Protein AF-A0A2E2DDC4-F1 (afdb_monomer)

Mean predicted aligned error: 11.63 Å

Structure (mmCIF, N/CA/C/O backbone):
data_AF-A0A2E2DDC4-F1
#
_entry.id   AF-A0A2E2DDC4-F1
#
loop_
_atom_site.group_PDB
_atom_site.id
_atom_site.type_symbol
_atom_site.label_atom_id
_atom_site.label_alt_id
_atom_site.label_comp_id
_atom_site.label_asym_id
_atom_site.label_entity_id
_atom_site.label_seq_id
_atom_site.pdbx_PDB_ins_code
_atom_site.Cartn_x
_atom_site.Cartn_y
_atom_site.Cartn_z
_atom_site.occupancy
_atom_site.B_iso_or_equiv
_atom_site.auth_seq_id
_atom_site.auth_comp_id
_atom_site.auth_asym_id
_atom_site.auth_atom_id
_atom_site.pdbx_PDB_model_num
ATOM 1 N N . MET A 1 1 ? -70.836 41.218 8.292 1.00 38.16 1 MET A N 1
ATOM 2 C CA . MET A 1 1 ? -69.598 40.538 8.723 1.00 38.16 1 MET A CA 1
ATOM 3 C C . MET A 1 1 ? -69.634 39.104 8.199 1.00 38.16 1 MET A C 1
ATOM 5 O O . MET A 1 1 ? -70.363 38.287 8.739 1.00 38.16 1 MET A O 1
ATOM 9 N N . ARG A 1 2 ? -68.966 38.821 7.074 1.00 34.56 2 ARG A N 1
ATOM 10 C CA . ARG A 1 2 ? -68.809 37.460 6.529 1.00 34.56 2 ARG A CA 1
ATOM 11 C C . ARG A 1 2 ? -67.317 37.203 6.382 1.00 34.56 2 ARG A C 1
ATOM 13 O O . ARG A 1 2 ? -66.679 37.804 5.527 1.00 34.56 2 ARG A O 1
ATOM 20 N N . ILE A 1 3 ? -66.777 36.355 7.247 1.00 46.56 3 ILE A N 1
ATOM 21 C CA . ILE A 1 3 ? -65.415 35.842 7.131 1.00 46.56 3 ILE A CA 1
ATOM 22 C C . ILE A 1 3 ? -65.546 34.517 6.380 1.00 46.56 3 ILE A C 1
ATOM 24 O O . ILE A 1 3 ? -66.124 33.563 6.896 1.00 46.56 3 ILE A O 1
ATOM 28 N N . HIS A 1 4 ? -65.094 34.484 5.127 1.00 48.38 4 HIS A N 1
ATOM 29 C CA . HIS A 1 4 ? -65.026 33.250 4.351 1.00 48.38 4 HIS A CA 1
ATOM 30 C C . HIS A 1 4 ? -63.850 32.415 4.866 1.00 48.38 4 HIS A C 1
ATOM 32 O O . HIS A 1 4 ? -62.694 32.770 4.650 1.00 48.38 4 HIS A O 1
ATOM 38 N N . LEU A 1 5 ? -64.158 31.308 5.549 1.00 50.12 5 LEU A N 1
ATOM 39 C CA . LEU A 1 5 ? -63.189 30.271 5.896 1.00 50.12 5 LEU A CA 1
ATOM 40 C C . LEU A 1 5 ? -62.612 29.678 4.603 1.00 50.12 5 LEU A C 1
ATOM 42 O O . LEU A 1 5 ? -63.278 28.930 3.882 1.00 50.12 5 LEU A O 1
ATOM 46 N N . THR A 1 6 ? -61.364 30.013 4.297 1.00 56.16 6 THR A N 1
ATOM 47 C CA . THR A 1 6 ? -60.579 29.316 3.283 1.00 56.16 6 THR A CA 1
ATOM 48 C C . THR A 1 6 ? -60.201 27.941 3.832 1.00 56.16 6 THR A C 1
ATOM 50 O O . THR A 1 6 ? -59.558 27.814 4.869 1.00 56.16 6 THR A O 1
ATOM 53 N N . SER A 1 7 ? -60.659 26.888 3.147 1.00 60.12 7 SER A N 1
ATOM 54 C CA . SER A 1 7 ? -60.370 25.493 3.499 1.00 60.12 7 SER A CA 1
ATOM 55 C C . SER A 1 7 ? -58.855 25.280 3.693 1.00 60.12 7 SER A C 1
ATOM 57 O O . SER A 1 7 ? -58.086 25.612 2.783 1.00 60.12 7 SER A O 1
ATOM 59 N N . PRO A 1 8 ? -58.406 24.687 4.816 1.00 59.03 8 PRO A N 1
ATOM 60 C CA . PRO A 1 8 ? -56.983 24.477 5.101 1.00 59.03 8 PRO A CA 1
ATOM 61 C C . PRO A 1 8 ? -56.301 23.594 4.044 1.00 59.03 8 PRO A C 1
ATOM 63 O O . PRO A 1 8 ? -55.113 23.748 3.774 1.00 59.03 8 PRO A O 1
ATOM 66 N N . GLN A 1 9 ? -57.065 22.740 3.353 1.00 56.97 9 GLN A N 1
ATOM 67 C CA . GLN A 1 9 ? -56.569 21.938 2.233 1.00 56.97 9 GLN A CA 1
ATOM 68 C C . GLN A 1 9 ? -56.249 22.781 0.992 1.00 56.97 9 GLN A C 1
ATOM 70 O O . GLN A 1 9 ? -55.351 22.424 0.233 1.00 56.97 9 GLN A O 1
ATOM 75 N N . ARG A 1 10 ? -56.960 23.895 0.761 1.00 58.34 10 ARG A N 1
ATOM 76 C CA . ARG A 1 10 ? -56.651 24.821 -0.342 1.00 58.34 10 ARG A CA 1
ATOM 77 C C . ARG A 1 10 ? -55.390 25.625 -0.051 1.00 58.34 10 ARG A C 1
ATOM 79 O O . ARG A 1 10 ? -54.588 25.801 -0.958 1.00 58.34 10 ARG A O 1
ATOM 86 N N . ILE A 1 11 ? -55.197 26.050 1.199 1.00 64.12 11 ILE A N 1
ATOM 87 C CA . ILE A 1 11 ? -53.983 26.764 1.616 1.00 64.12 11 ILE A CA 1
ATOM 88 C C . ILE A 1 11 ? -52.773 25.831 1.504 1.00 64.12 11 ILE A C 1
ATOM 90 O O . ILE A 1 11 ? -51.793 26.196 0.871 1.00 64.12 11 ILE A O 1
ATOM 94 N N . LEU A 1 12 ? -52.879 24.589 1.992 1.00 67.81 12 LEU A N 1
ATOM 95 C CA . LEU A 1 12 ? -51.805 23.596 1.888 1.00 67.81 12 LEU A CA 1
ATOM 96 C C . LEU A 1 12 ? -51.428 23.282 0.431 1.00 67.81 12 LEU A C 1
ATOM 98 O O . LEU A 1 12 ? -50.247 23.232 0.103 1.00 67.81 12 LEU A O 1
ATOM 102 N N . LYS A 1 13 ? -52.418 23.112 -0.458 1.00 67.69 13 LYS A N 1
ATOM 103 C CA . LYS A 1 13 ? -52.172 22.868 -1.890 1.00 67.69 13 LYS A CA 1
ATOM 104 C C . LYS A 1 13 ? -51.521 24.066 -2.583 1.00 67.69 13 LYS A C 1
ATOM 106 O O . LYS A 1 13 ? -50.644 23.863 -3.415 1.00 67.69 13 LYS A O 1
ATOM 111 N N . MET A 1 14 ? -51.916 25.290 -2.226 1.00 68.31 14 MET A N 1
ATOM 112 C CA . MET A 1 14 ? -51.297 26.510 -2.756 1.00 68.31 14 MET A CA 1
ATOM 113 C C . MET A 1 14 ? -49.857 26.675 -2.258 1.00 68.31 14 MET A C 1
ATOM 115 O O . MET A 1 14 ? -48.975 26.960 -3.063 1.00 68.31 14 MET A O 1
ATOM 119 N N . SER A 1 15 ? -49.590 26.413 -0.975 1.00 68.62 15 SER A N 1
ATOM 120 C CA . SER A 1 15 ? -48.231 26.448 -0.419 1.00 68.62 15 SER A CA 1
ATOM 121 C C . SER A 1 15 ? -47.323 25.394 -1.057 1.00 68.62 15 SER A C 1
ATOM 123 O O . SER A 1 15 ? -46.171 25.687 -1.370 1.00 68.62 15 SER A O 1
ATOM 125 N N . LEU A 1 16 ? -47.844 24.187 -1.306 1.00 70.00 16 LEU A N 1
ATOM 126 C CA . LEU A 1 16 ? -47.090 23.106 -1.943 1.00 70.00 16 LEU A CA 1
ATOM 127 C C . LEU A 1 16 ? -46.762 23.422 -3.412 1.00 70.00 16 LEU A C 1
ATOM 129 O O . LEU A 1 16 ? -45.646 23.158 -3.850 1.00 70.00 16 LEU A O 1
ATOM 133 N N . LEU A 1 17 ? -47.692 24.038 -4.154 1.00 70.81 17 LEU A N 1
ATOM 134 C CA . LEU A 1 17 ? -47.434 24.497 -5.524 1.00 70.81 17 LEU A CA 1
ATOM 135 C C . LEU A 1 17 ? -46.370 25.603 -5.566 1.00 70.81 17 LEU A C 1
ATOM 137 O O . LEU A 1 17 ? -45.505 25.584 -6.436 1.00 70.81 17 LEU A O 1
ATOM 141 N N . MET A 1 18 ? -46.407 26.535 -4.609 1.00 68.88 18 MET A N 1
ATOM 142 C CA . MET A 1 18 ? -45.456 27.648 -4.530 1.00 68.88 18 MET A CA 1
ATOM 143 C C . MET A 1 18 ? -44.033 27.163 -4.196 1.00 68.88 18 MET A C 1
ATOM 145 O O . MET A 1 18 ? -43.063 27.605 -4.813 1.00 68.88 18 MET A O 1
ATOM 149 N N . LEU A 1 19 ? -43.907 26.185 -3.291 1.00 69.12 19 LEU A N 1
ATOM 150 C CA . LEU A 1 19 ? -42.642 25.500 -2.992 1.00 69.12 19 LEU A CA 1
ATOM 151 C C . LEU A 1 19 ? -42.098 24.727 -4.204 1.00 69.12 19 LEU A C 1
ATOM 153 O O . LEU A 1 19 ? -40.892 24.732 -4.438 1.00 69.12 19 LEU A O 1
ATOM 157 N N . PHE A 1 20 ? -42.974 24.120 -5.011 1.00 64.81 20 PHE A N 1
ATOM 158 C CA . PHE A 1 20 ? -42.565 23.410 -6.225 1.00 64.81 20 PHE A CA 1
ATOM 159 C C . PHE A 1 20 ? -42.041 24.365 -7.310 1.00 64.81 20 PHE A C 1
ATOM 161 O O . PHE A 1 20 ? -41.067 24.049 -7.985 1.00 64.81 20 PHE A O 1
ATOM 168 N N . THR A 1 21 ? -42.619 25.566 -7.440 1.00 66.69 21 THR A N 1
ATOM 169 C CA . THR A 1 21 ? -42.118 26.580 -8.388 1.00 66.69 21 THR A CA 1
ATOM 170 C C . THR A 1 21 ? -40.765 27.175 -7.990 1.00 66.69 21 THR A C 1
ATOM 172 O O . THR A 1 21 ? -39.993 27.550 -8.868 1.00 66.69 21 THR A O 1
ATOM 175 N N . LEU A 1 22 ? -40.434 27.207 -6.693 1.00 63.38 22 LEU A N 1
ATOM 176 C CA . LEU A 1 22 ? -39.128 27.677 -6.206 1.00 63.38 22 LEU A CA 1
ATOM 177 C C . LEU A 1 22 ? -37.993 26.680 -6.496 1.00 63.38 22 LEU A C 1
ATOM 179 O O . LEU A 1 22 ? -36.849 27.095 -6.653 1.00 63.38 22 LEU A O 1
ATOM 183 N N . LEU A 1 23 ? -38.301 25.385 -6.625 1.00 61.19 23 LEU A N 1
ATOM 184 C CA . LEU A 1 23 ? -37.323 24.344 -6.976 1.00 61.19 23 LEU A CA 1
ATOM 185 C C . LEU A 1 23 ? -36.982 24.308 -8.476 1.00 61.19 23 LEU A C 1
ATOM 187 O O . LEU A 1 23 ? -35.974 23.720 -8.853 1.00 61.19 23 LEU A O 1
ATOM 191 N N . LEU A 1 24 ? -37.791 24.942 -9.333 1.00 59.44 24 LEU A N 1
ATOM 192 C CA . LEU A 1 24 ? -37.585 24.959 -10.788 1.00 59.44 24 LEU A CA 1
ATOM 193 C C . LEU A 1 24 ? -36.778 26.175 -11.283 1.00 59.44 24 LEU A C 1
ATOM 195 O O . LEU A 1 24 ? -36.443 26.231 -12.462 1.00 59.44 24 LEU A O 1
ATOM 199 N N . MET A 1 25 ? -36.434 27.130 -10.408 1.00 57.03 25 MET A N 1
ATOM 200 C CA . MET A 1 25 ? -35.618 28.312 -10.747 1.00 57.03 25 MET A CA 1
ATOM 201 C C . MET A 1 25 ? -34.107 28.137 -10.505 1.00 57.03 25 MET A C 1
ATOM 203 O O . MET A 1 25 ? -33.359 29.109 -10.555 1.00 57.03 25 MET A O 1
ATOM 207 N N . SER A 1 26 ? -33.626 26.911 -10.288 1.00 52.97 26 SER A N 1
ATOM 208 C CA . SER A 1 26 ? -32.189 26.612 -10.228 1.00 52.97 26 SER A CA 1
ATOM 209 C C . SER A 1 26 ? -31.797 25.721 -11.404 1.00 52.97 26 SER A C 1
ATOM 211 O O . SER A 1 26 ? -31.588 24.526 -11.253 1.00 52.97 26 SER A O 1
ATOM 213 N N . CYS A 1 27 ? -31.791 26.306 -12.600 1.00 64.31 27 CYS A N 1
ATOM 214 C CA . CYS A 1 27 ? -31.225 25.731 -13.822 1.00 64.31 27 CYS A CA 1
ATOM 215 C C . CYS A 1 27 ? -30.891 26.884 -14.777 1.00 64.31 27 CYS A C 1
ATOM 217 O O . CYS A 1 27 ? -31.546 27.068 -15.798 1.00 64.31 27 CYS A O 1
ATOM 219 N N . ASP A 1 28 ? -29.890 27.687 -14.428 1.00 49.03 28 ASP A N 1
ATOM 220 C CA . ASP A 1 28 ? -29.121 28.404 -15.443 1.00 49.03 28 ASP A CA 1
ATOM 221 C C . ASP A 1 28 ? -27.649 28.436 -15.025 1.00 49.03 28 ASP A C 1
ATOM 223 O O . ASP A 1 28 ? -27.104 29.450 -14.599 1.00 49.03 28 ASP A O 1
ATOM 227 N N . ASP A 1 29 ? -27.010 27.271 -15.113 1.00 53.72 29 ASP A N 1
ATOM 228 C CA . ASP A 1 29 ? -25.554 27.140 -15.056 1.00 53.72 29 ASP A CA 1
ATOM 229 C C . ASP A 1 29 ? -24.962 27.258 -16.471 1.00 53.72 29 ASP A C 1
ATOM 231 O O . ASP A 1 29 ? -24.084 26.495 -16.870 1.00 53.72 29 ASP A O 1
ATOM 235 N N . THR A 1 30 ? -25.408 28.239 -17.262 1.00 53.41 30 THR A N 1
ATOM 236 C CA . THR A 1 30 ? -24.740 28.589 -18.531 1.00 53.41 30 THR A CA 1
ATOM 237 C C . THR A 1 30 ? -23.353 29.214 -18.321 1.00 53.41 30 THR A C 1
ATOM 239 O O . THR A 1 30 ? -22.631 29.440 -19.288 1.00 53.41 30 THR A O 1
ATOM 242 N N . ASN A 1 31 ? -22.935 29.421 -17.065 1.00 52.47 31 ASN A N 1
ATOM 243 C CA . ASN A 1 31 ? -21.623 29.953 -16.686 1.00 52.47 31 ASN A CA 1
ATOM 244 C C . ASN A 1 31 ? -20.820 29.044 -15.742 1.00 52.47 31 ASN A C 1
ATOM 246 O O . ASN A 1 31 ? -19.825 29.502 -15.173 1.00 52.47 31 ASN A O 1
ATOM 250 N N . ALA A 1 32 ? -21.203 27.773 -15.564 1.00 51.03 32 ALA A N 1
ATOM 251 C CA . ALA A 1 32 ? -20.322 26.834 -14.878 1.00 51.03 32 ALA A CA 1
ATOM 252 C C . ALA A 1 32 ? -19.004 26.747 -15.674 1.00 51.03 32 ALA A C 1
ATOM 254 O O . ALA A 1 32 ? -19.039 26.413 -16.864 1.00 51.03 32 ALA A O 1
ATOM 255 N N . PRO A 1 33 ? -17.839 27.066 -15.075 1.00 47.88 33 PRO A N 1
ATOM 256 C CA . PRO A 1 33 ? -16.566 26.876 -15.747 1.00 47.88 33 PRO A CA 1
ATOM 257 C C . PRO A 1 33 ? -16.505 25.420 -16.186 1.00 47.88 33 PRO A C 1
ATOM 259 O O . PRO A 1 33 ? -16.696 24.529 -15.355 1.00 47.88 33 PRO A O 1
ATOM 262 N N . SER A 1 34 ? -16.270 25.187 -17.482 1.00 48.81 34 SER A N 1
ATOM 263 C CA . SER A 1 34 ? -16.009 23.848 -18.014 1.00 48.81 34 SER A CA 1
ATOM 264 C C . SER A 1 34 ? -15.104 23.118 -17.023 1.00 48.81 34 SER A C 1
ATOM 266 O O . SER A 1 34 ? -14.067 23.698 -16.672 1.00 48.81 34 SER A O 1
ATOM 268 N N . PRO A 1 35 ? -15.462 21.906 -16.545 1.00 49.81 35 PRO A N 1
ATOM 269 C CA . PRO A 1 35 ? -14.581 21.148 -15.674 1.00 49.81 35 PRO A CA 1
ATOM 270 C C . PRO A 1 35 ? -13.237 21.098 -16.383 1.00 49.81 35 PRO A C 1
ATOM 272 O O . PRO A 1 35 ? -13.150 20.616 -17.514 1.00 49.81 35 PRO A O 1
ATOM 275 N N . GLN A 1 36 ? -12.234 21.742 -15.782 1.00 45.19 36 GLN A N 1
ATOM 276 C CA . GLN A 1 36 ? -10.908 21.828 -16.365 1.00 45.19 36 GLN A CA 1
ATOM 277 C C . GLN A 1 36 ? -10.494 20.396 -16.648 1.00 45.19 36 GLN A C 1
ATOM 279 O O . GLN A 1 36 ? -10.381 19.599 -15.714 1.00 45.19 36 GLN A O 1
ATO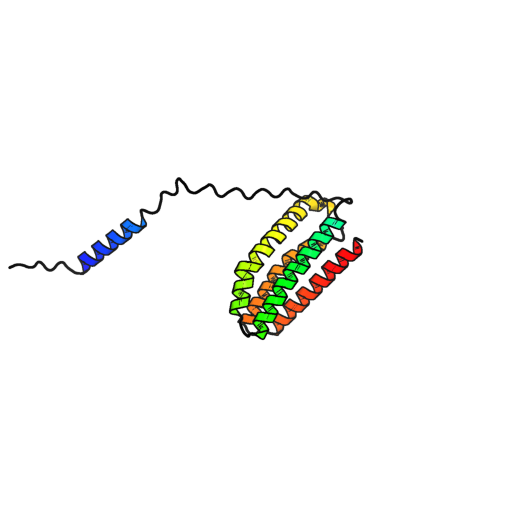M 284 N N . THR A 1 37 ? -10.341 20.055 -17.929 1.00 45.88 37 THR A N 1
ATOM 285 C CA . THR A 1 37 ? -9.833 18.754 -18.342 1.00 45.88 37 THR A CA 1
ATOM 286 C C . THR A 1 37 ? -8.577 18.529 -17.506 1.00 45.88 37 THR A C 1
ATOM 288 O O . THR A 1 37 ? -7.683 19.384 -17.569 1.00 45.88 37 THR A O 1
ATOM 291 N N . PRO A 1 38 ? -8.532 17.493 -16.641 1.00 52.84 38 PRO A N 1
ATOM 292 C CA . PRO A 1 38 ? -7.423 17.327 -15.718 1.00 52.84 38 PRO A CA 1
ATOM 293 C C . PRO A 1 38 ? -6.150 17.399 -16.544 1.00 52.84 38 PRO A C 1
ATOM 295 O O . PRO A 1 38 ? -6.072 16.692 -17.552 1.00 52.84 38 PRO A O 1
ATOM 298 N N . LYS A 1 39 ? -5.210 18.291 -16.180 1.00 51.03 39 LYS A N 1
ATOM 299 C CA . LYS A 1 39 ? -3.922 18.426 -16.876 1.00 51.03 39 LYS A CA 1
ATOM 300 C C . LYS A 1 39 ? -3.425 17.018 -17.154 1.00 51.03 39 LYS A C 1
ATOM 302 O O . LYS A 1 39 ? -3.168 16.268 -16.213 1.00 51.03 39 LYS A O 1
ATOM 307 N N . GLN A 1 40 ? -3.399 16.642 -18.430 1.00 54.09 40 GLN A N 1
ATOM 308 C CA . GLN A 1 40 ? -3.077 15.285 -18.823 1.00 54.09 40 GLN A CA 1
ATOM 309 C C . GLN A 1 40 ? -1.630 15.063 -18.390 1.0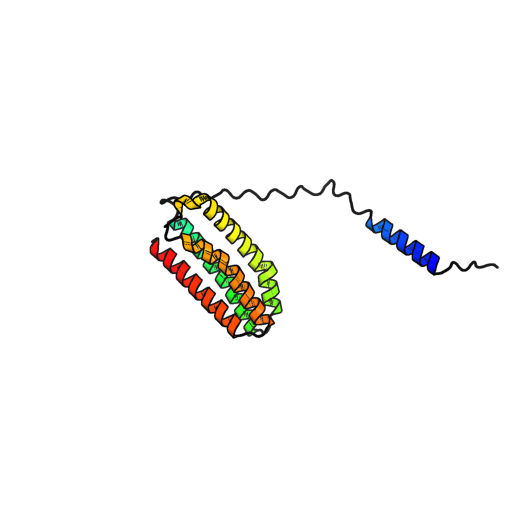0 54.09 40 GLN A C 1
ATOM 311 O O . GLN A 1 40 ? -0.707 15.613 -18.989 1.00 54.09 40 GLN A O 1
ATOM 316 N N . HIS A 1 41 ? -1.444 14.370 -17.264 1.00 64.38 41 HIS A N 1
ATOM 317 C CA . HIS A 1 41 ? -0.119 14.041 -16.764 1.00 64.38 41 HIS A CA 1
ATOM 318 C C . HIS A 1 41 ? 0.598 13.307 -17.893 1.00 64.38 41 HIS A C 1
ATOM 320 O O . HIS A 1 41 ? 0.078 12.307 -18.393 1.00 64.38 41 HIS A O 1
ATOM 326 N N . GLN A 1 42 ? 1.738 13.848 -18.328 1.00 78.75 42 GLN A N 1
ATOM 327 C CA . GLN A 1 42 ? 2.555 13.211 -19.354 1.00 78.75 42 GLN A CA 1
ATOM 328 C C . GLN A 1 42 ? 2.873 11.784 -18.901 1.00 78.75 42 GLN A C 1
ATOM 330 O O . GLN A 1 42 ? 3.237 11.572 -17.743 1.00 78.75 42 GLN A O 1
ATOM 335 N N . LEU A 1 43 ? 2.661 10.821 -19.798 1.00 89.50 43 LEU A N 1
ATOM 336 C CA . LEU A 1 43 ? 2.990 9.420 -19.551 1.00 89.50 43 LEU A CA 1
ATOM 337 C C . LEU A 1 43 ? 4.505 9.283 -19.427 1.00 89.50 43 LEU A C 1
ATOM 339 O O . LEU A 1 43 ? 5.250 9.882 -20.206 1.00 89.50 43 LEU A O 1
ATOM 343 N N . THR A 1 44 ? 4.955 8.498 -18.453 1.00 93.31 44 THR A N 1
ATOM 344 C CA . THR A 1 44 ? 6.381 8.203 -18.308 1.00 93.31 44 THR A CA 1
ATOM 345 C C . THR A 1 44 ? 6.756 7.081 -19.272 1.00 93.31 44 THR A C 1
ATOM 347 O O . THR A 1 44 ? 6.217 5.987 -19.155 1.00 93.31 44 THR A O 1
ATOM 350 N N . GLU A 1 45 ? 7.694 7.312 -20.190 1.00 95.88 45 GLU A N 1
ATOM 351 C CA . GLU A 1 45 ? 8.277 6.244 -21.018 1.00 95.88 45 GLU A CA 1
ATOM 352 C C . GLU A 1 45 ? 9.394 5.544 -20.233 1.00 95.88 45 GLU A C 1
ATOM 354 O O . GLU A 1 45 ? 10.379 6.181 -19.843 1.00 95.88 45 GLU A O 1
ATOM 359 N N . LEU A 1 46 ? 9.254 4.246 -19.974 1.00 95.50 46 LEU A N 1
ATOM 360 C CA . LEU A 1 46 ? 10.211 3.459 -19.204 1.00 95.50 46 LEU A CA 1
ATOM 361 C C . LEU A 1 46 ? 11.226 2.771 -20.115 1.00 95.50 46 LEU A C 1
ATOM 363 O O . LEU A 1 46 ? 10.933 2.298 -21.206 1.00 95.50 46 LEU A O 1
ATOM 367 N N . SER A 1 47 ? 12.463 2.724 -19.642 1.00 95.50 47 SER A N 1
ATOM 368 C CA . SER A 1 47 ? 13.594 2.118 -20.329 1.00 95.50 47 SER A CA 1
ATOM 369 C C . SER A 1 47 ? 14.637 1.665 -19.313 1.00 95.50 47 SER A C 1
ATOM 371 O O . SER A 1 47 ? 14.610 2.051 -18.143 1.00 95.50 47 SER A O 1
ATOM 373 N N . HIS A 1 48 ? 15.648 0.929 -19.771 1.00 94.25 48 HIS A N 1
ATOM 374 C CA . HIS A 1 48 ? 16.783 0.548 -18.924 1.00 94.25 48 HIS A CA 1
ATOM 375 C C . HIS A 1 48 ? 17.512 1.746 -18.287 1.00 94.25 48 HIS A C 1
ATOM 377 O O . HIS A 1 48 ? 18.168 1.584 -17.265 1.00 94.25 48 HIS A O 1
ATOM 383 N N . LYS A 1 49 ? 17.391 2.957 -18.855 1.00 95.00 49 LYS A N 1
ATOM 384 C CA . LYS A 1 49 ? 18.044 4.165 -18.326 1.00 95.00 49 LYS A CA 1
ATOM 385 C C . LYS A 1 49 ? 17.333 4.761 -17.110 1.00 95.00 49 LYS A C 1
ATOM 387 O O . LYS A 1 49 ? 17.979 5.441 -16.320 1.00 95.00 49 LYS A O 1
ATOM 392 N N . ASN A 1 50 ? 16.019 4.567 -16.979 1.00 95.50 50 ASN A N 1
ATOM 393 C CA . ASN A 1 50 ? 15.208 5.246 -15.960 1.00 95.50 50 ASN A CA 1
ATOM 394 C C . ASN A 1 50 ? 14.371 4.304 -15.082 1.00 95.50 50 ASN A C 1
ATOM 396 O O . ASN A 1 50 ? 13.783 4.770 -14.108 1.00 95.50 50 ASN A O 1
ATOM 400 N N . ILE A 1 51 ? 14.349 2.997 -15.357 1.00 94.62 51 ILE A N 1
ATOM 401 C CA . ILE A 1 51 ? 13.547 2.049 -14.577 1.00 94.62 51 ILE A CA 1
ATOM 402 C C . ILE A 1 51 ? 13.963 1.984 -13.101 1.00 94.62 51 ILE A C 1
ATOM 404 O O . ILE A 1 51 ? 13.100 1.916 -12.228 1.00 94.62 51 ILE A O 1
ATOM 408 N N . ASN A 1 52 ? 15.259 2.094 -12.797 1.00 95.44 52 ASN A N 1
ATOM 409 C CA . ASN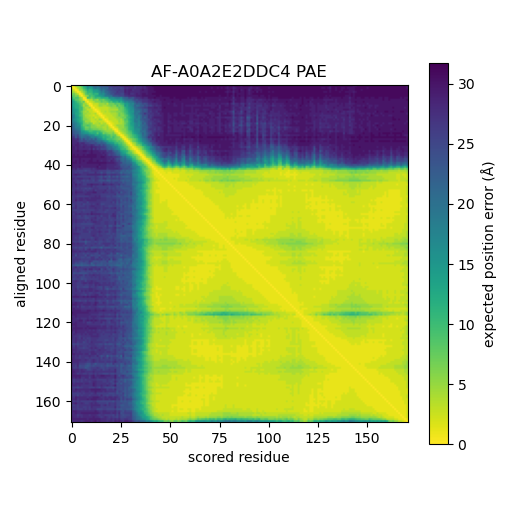 A 1 52 ? 15.757 2.075 -11.419 1.00 95.44 52 ASN A CA 1
ATOM 410 C C . ASN A 1 52 ? 15.303 3.311 -10.616 1.00 95.44 52 ASN A C 1
ATOM 412 O O . ASN A 1 52 ? 14.671 3.133 -9.572 1.00 95.44 52 ASN A O 1
ATOM 416 N N . PRO A 1 53 ? 15.553 4.565 -11.060 1.00 96.38 53 PRO A N 1
ATOM 417 C CA . PRO A 1 53 ? 15.049 5.734 -10.339 1.00 96.38 53 PRO A CA 1
ATOM 418 C C . PRO A 1 53 ? 13.516 5.783 -10.282 1.00 96.38 53 PRO A C 1
ATOM 420 O O . PRO A 1 53 ? 12.974 6.150 -9.242 1.00 96.38 53 PRO A O 1
ATOM 423 N N . TYR A 1 54 ? 12.815 5.340 -11.332 1.00 95.81 54 TYR A N 1
ATOM 424 C CA . TYR A 1 54 ? 11.352 5.250 -11.323 1.00 95.81 54 TYR A CA 1
ATOM 425 C C . TYR A 1 54 ? 10.837 4.265 -10.265 1.00 95.81 54 TYR A C 1
ATOM 427 O O . TYR A 1 54 ? 9.933 4.578 -9.491 1.00 95.81 54 TYR A O 1
ATOM 435 N N . THR A 1 55 ? 11.456 3.087 -10.181 1.00 95.88 55 THR A N 1
ATOM 436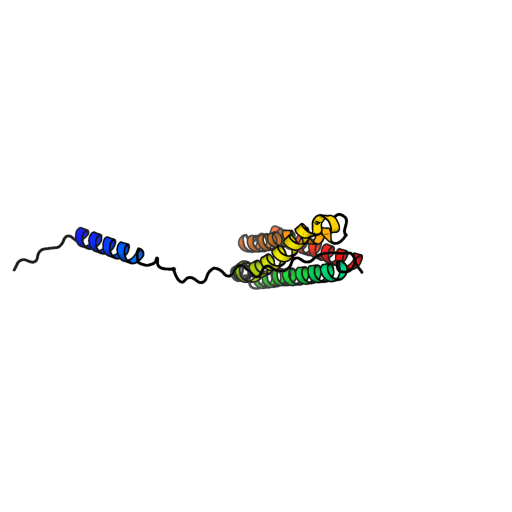 C CA . THR A 1 55 ? 11.118 2.074 -9.176 1.00 95.88 55 THR A CA 1
ATOM 437 C C . THR A 1 55 ? 11.387 2.585 -7.761 1.00 95.88 55 THR A C 1
ATOM 439 O O . THR A 1 55 ? 10.555 2.407 -6.874 1.00 95.88 55 THR A O 1
ATOM 442 N N . ASN A 1 56 ? 12.503 3.285 -7.543 1.00 97.00 56 ASN A N 1
ATOM 443 C CA . ASN A 1 56 ? 12.808 3.900 -6.250 1.00 97.00 56 ASN A CA 1
ATOM 444 C C . ASN A 1 56 ? 11.745 4.921 -5.822 1.00 97.00 56 ASN A C 1
ATOM 446 O O . ASN A 1 56 ? 11.342 4.927 -4.658 1.00 97.00 56 ASN A O 1
ATOM 450 N N . GLU A 1 57 ? 11.273 5.761 -6.748 1.00 97.06 57 GLU A N 1
ATOM 451 C CA . GLU A 1 57 ? 10.175 6.697 -6.485 1.00 97.06 57 GLU A CA 1
ATOM 452 C C . GLU A 1 57 ? 8.892 5.946 -6.108 1.00 97.06 57 GLU A C 1
ATOM 454 O O . GLU A 1 57 ? 8.254 6.275 -5.108 1.00 97.06 57 GLU A O 1
ATOM 459 N N . MET A 1 58 ? 8.534 4.914 -6.876 1.00 97.00 58 MET A N 1
ATOM 460 C CA . MET A 1 58 ? 7.335 4.111 -6.643 1.00 97.00 58 MET A CA 1
ATOM 461 C C . MET A 1 58 ? 7.362 3.411 -5.278 1.00 97.00 58 MET A C 1
ATOM 463 O O . MET A 1 58 ? 6.388 3.479 -4.534 1.00 97.00 58 MET A O 1
ATOM 467 N N . VAL A 1 59 ? 8.487 2.803 -4.897 1.00 98.19 59 VAL A N 1
ATOM 468 C CA . VAL A 1 59 ? 8.651 2.167 -3.579 1.00 98.19 59 VAL A CA 1
ATOM 469 C C . VAL A 1 59 ? 8.573 3.197 -2.451 1.00 98.19 59 VAL A C 1
ATOM 471 O O . VAL A 1 59 ? 7.884 2.968 -1.459 1.00 98.19 59 VAL A O 1
ATOM 474 N N . SER A 1 60 ? 9.230 4.350 -2.604 1.00 98.31 60 SER A N 1
ATOM 475 C CA . SER A 1 60 ? 9.190 5.430 -1.609 1.00 98.31 60 SER A CA 1
ATOM 476 C C . SER A 1 60 ? 7.765 5.945 -1.389 1.00 98.31 60 SER A C 1
ATOM 478 O O . SER A 1 60 ? 7.298 6.047 -0.252 1.00 98.31 60 SER A O 1
ATOM 480 N N . ASN A 1 61 ? 7.038 6.197 -2.480 1.00 98.38 61 ASN A N 1
ATOM 481 C CA . ASN A 1 61 ? 5.655 6.647 -2.416 1.00 98.38 61 ASN A CA 1
ATOM 482 C C . ASN A 1 61 ? 4.748 5.589 -1.780 1.00 98.38 61 ASN A C 1
ATOM 484 O O . ASN A 1 61 ? 3.893 5.961 -0.981 1.00 98.38 61 ASN A O 1
ATOM 488 N N . TYR A 1 62 ? 4.950 4.299 -2.081 1.00 98.44 62 TYR A N 1
ATOM 489 C CA . TYR A 1 62 ? 4.192 3.197 -1.483 1.00 98.44 62 TYR A CA 1
ATOM 490 C C . TYR A 1 62 ? 4.387 3.148 0.030 1.00 98.44 62 TYR A C 1
ATOM 492 O O . TYR A 1 62 ? 3.418 3.148 0.786 1.00 98.44 62 TYR A O 1
ATOM 500 N N . ILE A 1 63 ? 5.648 3.145 0.464 1.00 98.56 63 ILE A N 1
ATOM 501 C CA . ILE A 1 63 ? 6.018 3.094 1.878 1.00 98.56 63 ILE A CA 1
ATOM 502 C C . ILE A 1 63 ? 5.402 4.273 2.623 1.00 98.56 63 ILE A C 1
ATOM 504 O O . ILE A 1 63 ? 4.758 4.075 3.648 1.00 98.56 63 ILE A O 1
ATOM 508 N N . LYS A 1 64 ? 5.534 5.485 2.074 1.00 98.69 64 LYS A N 1
ATOM 509 C CA . LYS A 1 64 ? 4.974 6.694 2.678 1.00 98.69 64 LYS A CA 1
ATOM 510 C C . LYS A 1 64 ? 3.463 6.573 2.879 1.00 98.69 64 LYS A C 1
ATOM 512 O O . LYS A 1 64 ? 2.977 6.817 3.981 1.00 98.69 64 LYS A O 1
ATOM 517 N N . ILE A 1 65 ? 2.723 6.200 1.834 1.00 98.69 65 ILE A N 1
ATOM 518 C CA . ILE A 1 65 ? 1.261 6.157 1.915 1.00 98.69 65 ILE A CA 1
ATOM 519 C C . ILE A 1 65 ? 0.745 4.994 2.768 1.00 98.69 65 ILE A C 1
ATOM 521 O O . ILE A 1 65 ? -0.287 5.115 3.431 1.00 98.69 65 ILE A O 1
ATOM 525 N N . GLN A 1 66 ? 1.474 3.880 2.804 1.00 98.75 66 GLN A N 1
ATOM 526 C CA . GLN A 1 66 ? 1.197 2.776 3.713 1.00 98.75 66 GLN A CA 1
ATOM 527 C C . GLN A 1 66 ? 1.454 3.181 5.174 1.00 98.75 66 GLN A C 1
ATOM 529 O O . GLN A 1 66 ? 0.611 2.919 6.029 1.00 98.75 66 GLN A O 1
ATOM 534 N N . ASP A 1 67 ? 2.576 3.847 5.462 1.00 98.69 67 ASP A N 1
ATOM 535 C CA . ASP A 1 67 ? 2.923 4.307 6.812 1.00 98.69 67 ASP A CA 1
ATOM 536 C C . ASP A 1 67 ? 1.864 5.266 7.352 1.00 98.69 67 ASP A C 1
ATOM 538 O O . ASP A 1 67 ? 1.377 5.087 8.466 1.00 98.69 67 ASP A O 1
ATOM 542 N N . GLN A 1 68 ? 1.433 6.219 6.528 1.00 98.69 68 GLN A N 1
ATOM 543 C CA . GLN A 1 68 ? 0.334 7.126 6.846 1.00 98.69 68 GLN A CA 1
ATOM 544 C C . GLN A 1 68 ? -0.958 6.369 7.220 1.00 98.69 68 GLN A C 1
ATOM 546 O O . GLN A 1 68 ? -1.570 6.660 8.249 1.00 98.69 68 GLN A O 1
ATOM 551 N N . LEU A 1 69 ? -1.354 5.358 6.435 1.00 98.81 69 LEU A N 1
ATOM 552 C CA . LEU A 1 69 ? -2.533 4.533 6.730 1.00 98.81 69 LEU A CA 1
ATOM 553 C C . LEU A 1 69 ? -2.411 3.821 8.082 1.00 98.81 69 LEU A C 1
ATOM 555 O O . LEU A 1 69 ? -3.324 3.890 8.906 1.00 98.81 69 LEU A O 1
ATOM 559 N N . ILE A 1 70 ? -1.292 3.121 8.292 1.00 98.75 70 ILE A N 1
ATOM 560 C CA . ILE A 1 70 ? -1.065 2.280 9.472 1.00 98.75 70 ILE A CA 1
ATOM 561 C C . ILE A 1 70 ? -0.954 3.140 10.732 1.00 98.75 70 ILE A C 1
ATOM 563 O O . ILE A 1 70 ? -1.535 2.781 11.754 1.00 98.75 70 ILE A O 1
ATOM 567 N N . GLN A 1 71 ? -0.270 4.284 10.665 1.00 98.62 71 GLN A N 1
ATOM 568 C CA . GLN A 1 71 ? -0.138 5.208 11.793 1.00 98.62 71 GLN A CA 1
ATOM 569 C C . GLN A 1 71 ? -1.500 5.728 12.259 1.00 98.62 71 GLN A C 1
ATOM 571 O O . GLN A 1 71 ? -1.812 5.646 13.447 1.00 98.62 71 GLN A O 1
ATOM 576 N N . HIS A 1 72 ? -2.343 6.200 11.337 1.00 98.62 72 HIS A N 1
ATOM 577 C CA . HIS A 1 72 ? -3.678 6.687 11.690 1.00 98.62 72 HIS A CA 1
ATOM 578 C C . HIS A 1 72 ? -4.597 5.569 12.196 1.00 98.62 72 HIS A C 1
ATOM 580 O O . HIS A 1 72 ? -5.377 5.790 13.122 1.00 98.62 72 HIS A O 1
ATOM 586 N N . TYR A 1 73 ? -4.487 4.358 11.643 1.00 98.62 73 TYR A N 1
ATOM 587 C CA . TYR A 1 73 ? -5.179 3.184 12.179 1.00 98.62 73 TYR A CA 1
ATOM 588 C C . TYR A 1 73 ? -4.751 2.889 13.627 1.00 98.62 73 TYR A C 1
ATOM 590 O O . TYR A 1 73 ? -5.601 2.733 14.502 1.00 98.62 73 TYR A O 1
ATOM 598 N N . GLN A 1 74 ? -3.443 2.857 13.904 1.00 98.38 74 GLN A N 1
ATOM 599 C CA . GLN A 1 74 ? -2.910 2.575 15.240 1.00 98.38 74 GLN A CA 1
ATOM 600 C C . GLN A 1 74 ? -3.348 3.630 16.260 1.00 98.38 74 GLN A C 1
ATOM 602 O O . GLN A 1 74 ? -3.765 3.272 17.360 1.00 98.38 74 GLN A O 1
ATOM 607 N N . GLN A 1 75 ? -3.306 4.913 15.890 1.00 98.19 75 GLN A N 1
ATOM 608 C CA . GLN A 1 75 ? -3.778 6.015 16.734 1.00 98.19 75 GLN A CA 1
ATOM 609 C C . GLN A 1 75 ? -5.268 5.877 17.057 1.00 98.19 75 GLN A C 1
ATOM 611 O O . GLN A 1 75 ? -5.661 5.944 18.221 1.00 98.19 75 GLN A O 1
ATOM 616 N N . ALA A 1 76 ? -6.099 5.619 16.046 1.00 97.81 76 ALA A N 1
ATOM 617 C CA . ALA A 1 76 ? -7.530 5.423 16.242 1.00 97.81 76 ALA A CA 1
ATOM 618 C C . ALA A 1 76 ? -7.836 4.207 17.122 1.00 97.81 76 ALA A C 1
ATOM 620 O O . ALA A 1 76 ? -8.691 4.297 18.002 1.00 97.81 76 ALA A O 1
ATOM 621 N N . LYS A 1 77 ? -7.112 3.096 16.944 1.00 97.31 77 LYS A N 1
ATOM 622 C CA . LYS A 1 77 ? -7.244 1.908 17.794 1.00 97.31 77 LYS A CA 1
ATOM 623 C C . LYS A 1 77 ? -6.891 2.214 19.250 1.00 97.31 77 LYS A C 1
ATOM 625 O O . LYS A 1 77 ? -7.666 1.899 20.149 1.00 97.31 77 LYS A O 1
ATOM 630 N N . GLN A 1 78 ? -5.754 2.872 19.486 1.00 97.62 78 GLN A N 1
ATOM 631 C CA . GLN A 1 78 ? -5.299 3.260 20.827 1.00 97.62 78 GLN A CA 1
ATOM 632 C C . GLN A 1 78 ? -6.291 4.201 21.522 1.00 97.62 78 GLN A C 1
ATOM 634 O O . GLN A 1 78 ? -6.604 4.015 22.697 1.00 97.62 78 GLN A O 1
ATO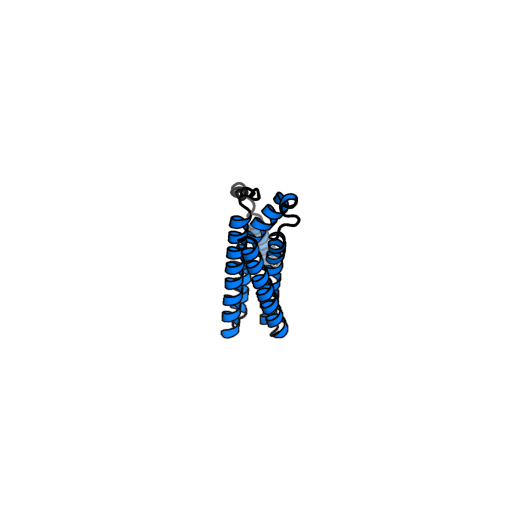M 639 N N . ASN A 1 79 ? -6.836 5.164 20.778 1.00 97.19 79 ASN A N 1
ATOM 640 C CA . ASN A 1 79 ? -7.783 6.152 21.291 1.00 97.19 79 ASN A CA 1
ATOM 641 C C . ASN A 1 79 ? -9.238 5.655 21.310 1.00 97.19 79 ASN A C 1
ATOM 643 O O . ASN A 1 79 ? -10.124 6.401 21.723 1.00 97.19 79 ASN A O 1
ATOM 647 N N . LYS A 1 80 ? -9.503 4.420 20.852 1.00 96.31 80 LYS A N 1
ATOM 648 C CA . LYS A 1 80 ? -10.855 3.864 20.646 1.00 96.31 80 LYS A CA 1
ATOM 649 C C . LYS A 1 80 ? -11.747 4.780 19.793 1.00 96.31 80 LYS A C 1
ATOM 651 O O . LYS A 1 80 ? -12.946 4.902 20.033 1.00 96.31 80 LYS A O 1
ATOM 656 N N . ASN A 1 81 ? -11.152 5.434 18.797 1.00 96.19 81 ASN A N 1
ATOM 657 C CA . ASN A 1 81 ? -11.798 6.416 17.934 1.00 96.19 81 ASN A CA 1
ATOM 658 C C . ASN A 1 81 ? -11.886 5.919 16.485 1.00 96.19 81 ASN A C 1
ATOM 660 O O . ASN A 1 81 ? -11.251 6.449 15.573 1.00 96.19 81 ASN A O 1
ATOM 664 N N . THR A 1 82 ? -12.701 4.889 16.256 1.00 96.75 82 THR A N 1
ATOM 665 C CA . THR A 1 82 ? -12.917 4.310 14.918 1.00 96.75 82 THR A CA 1
ATOM 666 C C . THR A 1 82 ? -13.396 5.348 13.896 1.00 96.75 82 THR A C 1
ATOM 668 O O . THR A 1 82 ? -13.006 5.299 12.728 1.00 96.75 82 THR A O 1
ATOM 671 N N . PHE A 1 83 ? -14.210 6.320 14.323 1.00 96.88 83 PHE A N 1
ATOM 672 C CA . PHE A 1 83 ? -14.725 7.369 13.441 1.00 96.88 83 PHE A CA 1
ATOM 673 C C . PHE A 1 83 ? -13.607 8.232 12.843 1.00 96.88 83 PHE A C 1
ATOM 675 O O . PHE A 1 83 ? -13.634 8.521 11.646 1.00 96.88 83 PHE A O 1
ATOM 682 N N . GLU A 1 84 ? -12.599 8.594 13.638 1.00 95.88 84 GLU A N 1
ATOM 683 C CA . GLU A 1 84 ? -11.447 9.374 13.178 1.00 95.88 84 GLU A CA 1
ATOM 684 C C . GLU A 1 84 ? -10.669 8.654 12.072 1.00 95.88 84 GLU A C 1
ATOM 686 O O . GLU A 1 84 ? -10.378 9.258 11.036 1.00 95.88 84 GLU A O 1
ATOM 691 N N . PHE A 1 85 ? -10.421 7.348 12.222 1.00 98.31 85 PHE A N 1
ATOM 692 C CA . PHE A 1 85 ? -9.780 6.569 11.162 1.00 98.31 85 PHE A CA 1
ATOM 693 C C . PHE A 1 85 ? -10.618 6.528 9.885 1.00 98.31 85 PHE A C 1
ATOM 695 O O . PHE A 1 85 ? -10.075 6.686 8.794 1.00 98.31 85 PHE A O 1
ATOM 702 N N . ILE A 1 86 ? -11.939 6.355 9.994 1.00 98.06 86 ILE A N 1
ATOM 703 C CA . ILE A 1 86 ? -12.837 6.333 8.829 1.00 98.06 86 ILE A CA 1
ATOM 704 C C . ILE A 1 86 ? -12.784 7.662 8.075 1.00 98.06 86 ILE A C 1
ATOM 706 O O . ILE A 1 86 ? -12.660 7.661 6.847 1.00 98.06 86 ILE A O 1
ATOM 710 N N . GLN A 1 87 ? -12.868 8.784 8.796 1.00 98.38 87 GLN A N 1
ATOM 711 C CA . GLN A 1 87 ? -12.812 10.119 8.202 1.00 98.38 87 GLN A CA 1
ATOM 712 C C . GLN A 1 87 ? -11.481 10.340 7.489 1.00 98.38 87 GLN A C 1
ATOM 714 O O . GLN A 1 87 ? -11.463 10.679 6.304 1.00 98.38 87 GLN A O 1
ATOM 719 N N . TYR A 1 88 ? -10.373 10.057 8.175 1.00 98.50 88 TYR A N 1
ATOM 720 C CA . TYR A 1 88 ? -9.038 10.149 7.601 1.00 98.50 88 TYR A CA 1
ATOM 721 C C . TYR A 1 88 ? -8.892 9.271 6.348 1.00 98.50 88 TYR A C 1
ATOM 723 O O . TYR A 1 88 ? -8.507 9.752 5.279 1.00 98.50 88 TYR A O 1
ATOM 731 N N . ARG A 1 89 ? -9.254 7.987 6.451 1.00 98.19 89 ARG A N 1
ATOM 732 C CA . ARG A 1 89 ? -9.120 7.007 5.370 1.00 98.19 89 ARG A CA 1
ATOM 733 C C . ARG A 1 89 ? -9.912 7.430 4.138 1.00 98.19 89 ARG A C 1
ATOM 735 O O . ARG A 1 89 ? -9.406 7.318 3.024 1.00 98.19 89 ARG A O 1
ATOM 742 N N . ASN A 1 90 ? -11.142 7.907 4.310 1.00 97.94 90 ASN A N 1
ATOM 743 C CA . ASN A 1 90 ? -12.027 8.250 3.196 1.00 97.94 90 ASN A CA 1
ATOM 744 C C . ASN A 1 90 ? -11.714 9.608 2.565 1.00 97.94 90 ASN A C 1
ATOM 746 O O . ASN A 1 90 ? -11.757 9.718 1.342 1.00 97.94 90 ASN A O 1
ATOM 750 N N . HIS A 1 91 ? -11.411 10.624 3.374 1.00 98.00 91 HIS A N 1
ATOM 751 C CA . HIS A 1 91 ? -11.339 12.008 2.898 1.00 98.00 91 HIS A CA 1
ATOM 752 C C . HIS A 1 91 ? -9.915 12.527 2.702 1.00 98.00 91 HIS A C 1
ATOM 754 O O . HIS A 1 91 ? -9.719 13.426 1.890 1.00 98.00 91 HIS A O 1
ATOM 760 N N . THR A 1 92 ? -8.928 11.939 3.376 1.00 98.19 92 THR A N 1
ATOM 761 C CA . THR A 1 92 ? -7.521 12.346 3.256 1.00 98.19 92 THR A CA 1
ATOM 762 C C . THR A 1 92 ? -6.723 11.302 2.490 1.00 98.19 92 THR A C 1
ATOM 764 O O . THR A 1 92 ? -6.149 11.586 1.442 1.00 98.19 92 THR A O 1
ATOM 767 N N . TRP A 1 93 ? -6.736 10.064 2.978 1.00 98.62 93 TRP A N 1
ATOM 768 C CA . TRP A 1 93 ? -5.869 9.014 2.461 1.00 98.62 93 TRP A CA 1
ATOM 769 C C . TRP A 1 93 ? -6.316 8.478 1.093 1.00 98.62 93 TRP A C 1
ATOM 771 O O . TRP A 1 93 ? -5.500 8.341 0.186 1.00 98.62 93 TRP A O 1
ATOM 781 N N . THR A 1 94 ? -7.616 8.203 0.907 1.00 98.38 94 THR A N 1
ATOM 782 C CA . THR A 1 94 ? -8.129 7.622 -0.352 1.00 98.38 94 THR A CA 1
ATOM 783 C C . THR A 1 94 ? -7.855 8.519 -1.566 1.00 98.38 94 THR A C 1
ATOM 785 O O . THR A 1 94 ? -7.401 7.984 -2.576 1.00 98.38 94 THR A O 1
ATOM 788 N N . PRO A 1 95 ? -8.066 9.850 -1.524 1.00 98.31 95 PRO A N 1
ATOM 789 C CA . PRO A 1 95 ? -7.710 10.716 -2.648 1.00 98.31 95 PRO A CA 1
ATOM 790 C C . PRO A 1 95 ? -6.214 10.696 -3.003 1.00 98.31 95 PRO A C 1
ATOM 792 O O . PRO A 1 95 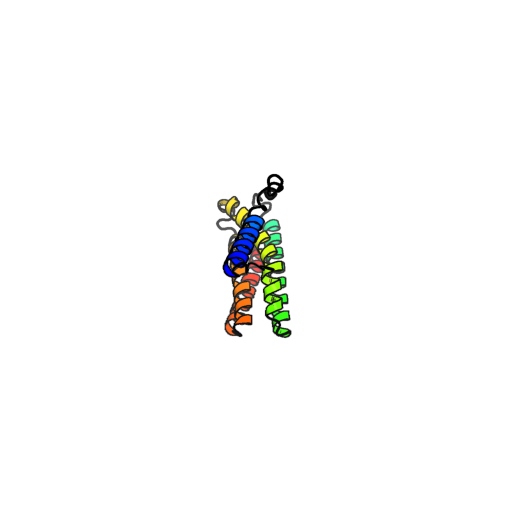? -5.878 10.588 -4.184 1.00 98.31 95 PRO A O 1
ATOM 795 N N . GLU A 1 96 ? -5.317 10.747 -2.008 1.00 97.81 96 GLU A N 1
ATOM 796 C CA . GLU A 1 96 ? -3.861 10.669 -2.233 1.00 97.81 96 GLU A CA 1
ATOM 797 C C . GLU A 1 96 ? -3.483 9.317 -2.857 1.00 97.81 96 GLU A C 1
ATOM 799 O O . GLU A 1 96 ? -2.780 9.261 -3.871 1.00 97.81 96 GLU A O 1
ATOM 804 N N . TYR A 1 97 ? -4.047 8.232 -2.324 1.00 98.06 97 TYR A N 1
ATOM 805 C CA . TYR A 1 97 ? -3.859 6.878 -2.835 1.00 98.06 97 TYR A CA 1
ATOM 806 C C . TYR A 1 97 ? -4.329 6.728 -4.277 1.00 98.06 97 TYR A C 1
ATOM 808 O O . TYR A 1 97 ? -3.574 6.249 -5.121 1.00 98.06 97 TYR A O 1
ATOM 816 N N . ILE A 1 98 ? -5.551 7.167 -4.586 1.00 97.19 98 ILE A N 1
ATOM 817 C CA . ILE A 1 98 ? -6.114 7.070 -5.934 1.00 97.19 98 ILE A CA 1
ATOM 818 C C . ILE A 1 98 ? -5.287 7.887 -6.929 1.00 97.19 98 ILE A C 1
ATOM 820 O O . ILE A 1 98 ? -5.090 7.437 -8.056 1.00 97.19 98 ILE A O 1
ATOM 824 N N . SER A 1 99 ? -4.755 9.045 -6.528 1.00 96.38 99 SER A N 1
ATOM 825 C CA . SER A 1 99 ? -3.858 9.838 -7.375 1.00 96.38 99 SER A CA 1
ATOM 826 C C . SER A 1 99 ? -2.595 9.056 -7.757 1.00 96.38 99 SER A C 1
ATOM 828 O O . SER A 1 99 ? -2.286 8.915 -8.946 1.00 96.38 99 SER A O 1
ATOM 830 N N . LEU A 1 100 ? -1.908 8.471 -6.767 1.00 96.12 100 LEU A N 1
ATOM 831 C CA . LEU A 1 100 ? -0.708 7.657 -6.988 1.00 96.12 100 LEU A CA 1
ATOM 832 C C . LEU A 1 100 ? -1.018 6.391 -7.791 1.00 96.12 100 LEU A C 1
ATOM 834 O O . LEU A 1 100 ? -0.354 6.123 -8.790 1.00 96.12 100 LEU A O 1
ATOM 838 N N . LYS A 1 101 ? -2.061 5.648 -7.405 1.00 95.81 101 LYS A N 1
ATOM 839 C CA . LYS A 1 101 ? -2.526 4.449 -8.111 1.00 95.81 101 LYS A CA 1
ATOM 840 C C . LYS A 1 101 ? -2.797 4.765 -9.576 1.00 95.81 101 LYS A C 1
ATOM 842 O O . LYS A 1 101 ? -2.245 4.125 -10.456 1.00 95.81 101 LYS A O 1
ATOM 847 N N . ASN A 1 102 ? -3.568 5.813 -9.859 1.00 94.94 102 ASN A N 1
ATOM 848 C CA . ASN A 1 102 ? -3.884 6.195 -11.231 1.00 94.94 102 ASN A CA 1
ATOM 849 C C . ASN A 1 102 ? -2.643 6.625 -12.023 1.00 94.94 102 ASN A C 1
ATOM 851 O O . ASN A 1 102 ? -2.582 6.346 -13.218 1.00 94.94 102 ASN A O 1
ATOM 855 N N . LYS A 1 103 ? -1.662 7.297 -11.401 1.00 94.38 103 LYS A N 1
ATOM 856 C CA . LYS A 1 103 ? -0.367 7.587 -12.042 1.00 94.38 103 LYS A CA 1
ATOM 857 C C . LYS A 1 103 ? 0.327 6.287 -12.452 1.00 94.38 103 LYS A C 1
ATOM 859 O O . LYS A 1 103 ? 0.597 6.099 -13.635 1.00 94.38 103 LYS A O 1
ATOM 864 N N . TYR A 1 104 ? 0.555 5.386 -11.500 1.00 95.25 104 TYR A N 1
ATOM 865 C CA . TYR A 1 104 ? 1.318 4.163 -11.740 1.00 95.25 104 TYR A CA 1
ATOM 866 C C . TYR A 1 104 ? 0.589 3.167 -12.642 1.00 95.25 104 TYR A C 1
ATOM 868 O O . TYR A 1 104 ? 1.218 2.599 -13.524 1.00 95.25 104 TYR A O 1
ATOM 876 N N . SER A 1 105 ? -0.729 2.995 -12.518 1.00 93.81 105 SER A N 1
ATOM 877 C CA . SER A 1 105 ? -1.490 2.095 -13.397 1.00 93.81 105 SER A CA 1
ATOM 878 C C . SER A 1 105 ? -1.525 2.599 -14.847 1.00 93.81 105 SER A C 1
ATOM 880 O O . SER A 1 105 ? -1.521 1.790 -15.776 1.00 93.81 105 SER A O 1
ATOM 882 N N . ARG A 1 106 ? -1.522 3.925 -15.077 1.00 94.38 106 ARG A N 1
ATOM 883 C CA . ARG A 1 106 ? -1.384 4.485 -16.435 1.00 94.38 106 ARG A CA 1
ATOM 884 C C . ARG A 1 106 ? -0.001 4.215 -17.015 1.00 94.38 106 ARG A C 1
ATOM 886 O O . ARG A 1 106 ? 0.085 3.731 -18.140 1.00 94.38 106 ARG A O 1
ATOM 893 N N . ASP A 1 107 ? 1.048 4.502 -16.249 1.00 94.38 107 ASP A N 1
ATOM 894 C CA . ASP A 1 107 ? 2.423 4.251 -16.680 1.00 94.38 107 ASP A CA 1
ATOM 895 C C . ASP A 1 107 ? 2.664 2.745 -16.902 1.00 94.38 107 ASP A C 1
ATOM 897 O O . ASP A 1 107 ? 3.276 2.371 -17.896 1.00 94.38 107 ASP A O 1
ATOM 901 N N . PHE A 1 108 ? 2.119 1.861 -16.058 1.00 94.06 108 PHE A N 1
ATOM 902 C CA . PHE A 1 108 ? 2.180 0.409 -16.258 1.00 94.06 108 PHE A CA 1
ATOM 903 C C . PHE A 1 108 ? 1.604 -0.002 -17.603 1.00 94.06 108 PHE A C 1
ATOM 905 O O . PHE A 1 108 ? 2.275 -0.654 -18.392 1.00 94.06 108 PHE A O 1
ATOM 912 N N . LYS A 1 109 ? 0.359 0.411 -17.867 1.00 94.12 109 LYS A N 1
ATOM 913 C CA . LYS A 1 109 ? -0.355 0.050 -19.090 1.00 94.12 109 LYS A CA 1
ATOM 914 C C . LYS A 1 109 ? 0.377 0.550 -20.334 1.00 94.12 109 LYS A C 1
ATOM 916 O O . LYS A 1 109 ? 0.409 -0.144 -21.341 1.00 94.12 109 LYS A O 1
ATOM 921 N N . HIS A 1 110 ? 0.956 1.748 -20.264 1.00 95.38 110 HIS A N 1
ATOM 922 C CA . HIS A 1 110 ? 1.750 2.316 -21.353 1.00 95.38 110 HIS A CA 1
ATOM 923 C C . HIS A 1 110 ? 3.039 1.521 -21.612 1.00 95.38 110 HIS A C 1
ATOM 925 O O . HIS A 1 110 ? 3.429 1.338 -22.759 1.00 95.38 110 HIS A O 1
ATOM 931 N N . ASN A 1 111 ? 3.665 0.999 -20.555 1.00 96.06 111 ASN A N 1
ATOM 932 C CA . ASN A 1 111 ? 4.969 0.334 -20.613 1.00 96.06 111 ASN A CA 1
ATOM 933 C C . ASN A 1 111 ? 4.904 -1.194 -20.457 1.00 96.06 111 ASN A C 1
ATOM 935 O O . ASN A 1 111 ? 5.934 -1.822 -20.209 1.00 96.06 111 ASN A O 1
ATOM 939 N N . GLU A 1 112 ? 3.727 -1.809 -20.591 1.00 94.94 112 GLU A N 1
ATOM 940 C CA . GLU A 1 112 ? 3.523 -3.248 -20.373 1.00 94.94 112 GLU A CA 1
ATOM 941 C C . GLU A 1 112 ? 4.531 -4.123 -21.152 1.00 94.94 112 GLU A C 1
ATOM 943 O O . GLU A 1 112 ? 5.124 -5.013 -20.535 1.00 94.94 112 GLU A O 1
ATOM 948 N N . PRO A 1 113 ? 4.845 -3.851 -22.441 1.00 95.44 113 PRO A N 1
ATOM 949 C CA . PRO A 1 113 ? 5.842 -4.635 -23.171 1.00 95.44 113 PRO A CA 1
ATOM 950 C C . PRO A 1 113 ? 7.252 -4.562 -22.572 1.00 95.44 113 PRO A C 1
ATOM 952 O O . PRO A 1 113 ? 7.970 -5.557 -22.585 1.00 95.44 113 PRO A O 1
ATOM 95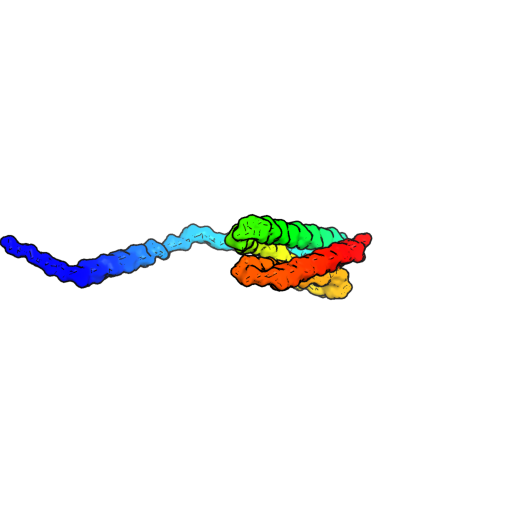5 N N . PHE A 1 114 ? 7.652 -3.400 -22.046 1.00 94.88 114 PHE A N 1
ATOM 956 C CA . PHE A 1 114 ? 8.963 -3.211 -21.418 1.00 94.88 114 PHE A CA 1
ATOM 957 C C . PHE A 1 114 ? 9.024 -3.845 -20.022 1.00 94.88 114 PHE A C 1
ATOM 959 O O . PHE A 1 114 ? 10.057 -4.388 -19.633 1.00 94.88 114 PHE A O 1
ATOM 966 N N . LEU A 1 115 ? 7.922 -3.766 -19.270 1.00 93.31 115 LEU A N 1
ATOM 967 C CA . LEU A 1 115 ? 7.823 -4.245 -17.892 1.00 93.31 115 LEU A CA 1
ATOM 968 C C . LEU A 1 115 ? 7.620 -5.757 -17.783 1.00 93.31 115 LEU A C 1
ATOM 970 O O . LEU A 1 115 ? 7.866 -6.322 -16.717 1.00 93.31 115 LEU A O 1
ATOM 974 N N . ASN A 1 116 ? 7.196 -6.425 -18.855 1.00 91.19 116 ASN A N 1
ATOM 975 C CA . ASN A 1 116 ? 7.040 -7.872 -18.855 1.00 91.19 116 ASN A CA 1
ATOM 976 C C . ASN A 1 116 ? 8.380 -8.567 -18.539 1.00 91.19 116 ASN A C 1
ATOM 978 O O . ASN A 1 116 ? 9.374 -8.390 -19.241 1.00 91.19 116 ASN A O 1
ATOM 982 N N . GLY A 1 117 ? 8.412 -9.336 -17.449 1.00 86.44 117 GLY A N 1
ATOM 983 C CA . GLY A 1 117 ? 9.622 -9.993 -16.947 1.00 86.44 117 GLY A CA 1
ATOM 984 C C . GLY A 1 117 ? 10.586 -9.090 -16.164 1.00 86.44 117 GLY A C 1
ATOM 985 O O . GLY A 1 117 ? 11.621 -9.580 -15.715 1.00 86.44 117 GLY A O 1
ATOM 986 N N . GLN A 1 118 ? 10.272 -7.805 -15.958 1.00 92.19 118 GLN A N 1
ATOM 987 C CA . GLN A 1 118 ? 11.082 -6.928 -15.108 1.00 92.19 118 GLN A CA 1
ATOM 988 C C . GLN A 1 118 ? 10.821 -7.200 -13.619 1.00 92.19 118 GLN A C 1
ATOM 990 O O . GLN A 1 118 ? 9.662 -7.366 -13.225 1.00 92.19 118 GLN A O 1
ATOM 995 N N . PRO A 1 119 ? 11.855 -7.128 -12.756 1.00 93.25 119 PRO A N 1
ATOM 996 C CA . PRO A 1 119 ? 11.685 -7.237 -11.304 1.00 93.25 119 PRO A CA 1
ATOM 997 C C . PRO A 1 119 ? 10.708 -6.214 -10.706 1.00 93.25 119 PRO A C 1
ATOM 999 O O . PRO A 1 119 ? 10.150 -6.452 -9.641 1.00 93.25 119 PRO A O 1
ATOM 1002 N N . SER A 1 120 ? 10.480 -5.080 -11.379 1.00 92.88 120 SER A N 1
ATOM 1003 C CA . SER A 1 120 ? 9.576 -4.014 -10.933 1.00 92.88 120 SER A CA 1
ATOM 1004 C C . SER A 1 120 ? 8.088 -4.294 -11.175 1.00 92.88 120 SER A C 1
ATOM 1006 O O . SER A 1 120 ? 7.249 -3.651 -10.544 1.00 92.88 120 SER A O 1
ATOM 1008 N N . ALA A 1 121 ? 7.727 -5.252 -12.037 1.00 92.19 121 ALA A N 1
ATOM 1009 C CA . ALA A 1 121 ? 6.332 -5.531 -12.396 1.00 92.19 121 ALA A CA 1
ATOM 1010 C C . ALA A 1 121 ? 5.399 -5.860 -11.201 1.00 92.19 121 ALA A C 1
ATOM 1012 O O . ALA A 1 121 ? 4.246 -5.422 -11.207 1.00 92.19 121 ALA A O 1
ATOM 1013 N N . PRO A 1 122 ? 5.836 -6.556 -10.133 1.00 94.56 122 PRO A N 1
ATOM 1014 C CA . PRO A 1 122 ? 4.968 -6.814 -8.985 1.00 94.56 122 PRO A CA 1
ATOM 1015 C C . PRO A 1 122 ? 4.551 -5.555 -8.204 1.00 94.56 122 PRO A C 1
ATOM 1017 O O . PRO A 1 122 ? 3.511 -5.580 -7.545 1.00 94.56 122 PRO A O 1
ATOM 1020 N N . LEU A 1 123 ? 5.292 -4.437 -8.296 1.00 94.69 123 LEU A N 1
ATOM 1021 C CA . LEU A 1 123 ? 4.970 -3.200 -7.563 1.00 94.69 123 LEU A CA 1
ATOM 1022 C C . LEU A 1 123 ? 3.583 -2.649 -7.909 1.00 94.69 123 LEU A C 1
ATOM 1024 O O . LEU A 1 123 ? 2.921 -2.059 -7.057 1.00 94.69 123 LEU A O 1
ATOM 1028 N N . PHE A 1 124 ? 3.112 -2.861 -9.137 1.00 91.19 124 PHE A N 1
ATOM 1029 C CA . PHE A 1 124 ? 1.787 -2.403 -9.554 1.00 91.19 124 PHE A CA 1
ATOM 1030 C C . PHE A 1 124 ? 0.672 -3.171 -8.839 1.00 91.19 124 PHE A C 1
ATOM 1032 O O . PHE A 1 124 ? -0.297 -2.567 -8.387 1.00 91.19 124 PHE A O 1
ATOM 1039 N N . THR A 1 125 ? 0.850 -4.482 -8.641 1.00 92.50 125 THR A N 1
ATOM 1040 C CA . THR A 1 125 ? -0.094 -5.300 -7.860 1.00 92.50 125 THR A CA 1
ATOM 1041 C C . THR A 1 125 ? -0.077 -4.896 -6.386 1.00 92.50 125 THR A C 1
ATOM 1043 O O . THR A 1 125 ? -1.133 -4.744 -5.781 1.00 92.50 125 THR A O 1
ATOM 1046 N N . ILE A 1 126 ? 1.108 -4.633 -5.826 1.00 95.19 126 ILE A N 1
ATOM 1047 C CA . ILE A 1 126 ? 1.264 -4.138 -4.449 1.00 95.19 126 ILE A CA 1
ATOM 1048 C C . ILE A 1 126 ? 0.483 -2.827 -4.228 1.00 95.19 126 ILE A C 1
ATOM 1050 O O . ILE A 1 126 ? -0.176 -2.648 -3.203 1.00 95.19 126 ILE A O 1
ATOM 1054 N N . TYR A 1 127 ? 0.490 -1.919 -5.208 1.00 95.44 127 TYR A N 1
ATOM 1055 C CA . TYR A 1 127 ? -0.310 -0.693 -5.153 1.00 95.44 127 TYR A CA 1
ATOM 1056 C C . TYR A 1 127 ? -1.819 -0.947 -5.223 1.00 95.44 127 TYR A C 1
ATOM 1058 O O . TYR A 1 127 ? -2.582 -0.314 -4.491 1.00 95.44 127 TYR A O 1
ATOM 1066 N N . GLU A 1 128 ? -2.277 -1.854 -6.085 1.00 94.00 128 GLU A N 1
ATOM 1067 C CA . GLU A 1 128 ? -3.701 -2.211 -6.166 1.00 94.00 128 GLU A CA 1
ATOM 1068 C C . GLU A 1 128 ? -4.186 -2.877 -4.865 1.00 94.00 128 GLU A C 1
ATOM 1070 O O . GLU A 1 128 ? -5.300 -2.611 -4.421 1.00 94.00 128 GLU A O 1
ATOM 1075 N N . ASN A 1 129 ? -3.335 -3.647 -4.181 1.00 96.50 129 ASN A N 1
ATOM 1076 C CA . ASN A 1 129 ? -3.683 -4.316 -2.924 1.00 96.50 129 ASN A CA 1
ATOM 1077 C C . ASN A 1 129 ? -3.922 -3.356 -1.747 1.00 96.50 129 ASN A C 1
ATOM 1079 O O . ASN A 1 129 ? -4.705 -3.651 -0.839 1.00 96.50 129 ASN A O 1
ATOM 1083 N N . LEU A 1 130 ? -3.280 -2.186 -1.756 1.00 97.94 130 LEU A N 1
ATOM 1084 C CA . LEU A 1 130 ? -3.279 -1.269 -0.618 1.00 97.94 130 LEU A CA 1
ATOM 1085 C C . LEU A 1 130 ? -4.679 -0.749 -0.240 1.00 97.94 130 LEU A C 1
ATOM 1087 O O . LEU A 1 130 ? -4.953 -0.505 0.938 1.00 97.94 130 LEU A O 1
ATOM 1091 N N . ILE A 1 131 ? -5.600 -0.628 -1.205 1.00 98.06 131 ILE A N 1
ATOM 1092 C CA . ILE A 1 131 ? -6.984 -0.230 -0.909 1.00 98.06 131 ILE A CA 1
ATOM 1093 C C . ILE A 1 131 ? -7.700 -1.253 -0.024 1.00 98.06 131 ILE A C 1
ATOM 1095 O O . ILE A 1 131 ? -8.481 -0.857 0.845 1.00 98.06 131 ILE A O 1
ATOM 1099 N N . TYR A 1 132 ? -7.424 -2.544 -0.228 1.00 98.25 132 TYR A N 1
ATOM 1100 C CA . TYR A 1 132 ? -8.055 -3.643 0.498 1.00 98.25 132 TYR A CA 1
ATOM 1101 C C . TYR A 1 132 ? -7.526 -3.731 1.923 1.00 98.25 132 TYR A C 1
ATOM 1103 O O . TYR A 1 132 ? -8.328 -3.827 2.845 1.00 98.25 132 TYR A O 1
ATOM 1111 N N . ILE A 1 133 ? -6.219 -3.529 2.119 1.00 98.56 133 ILE A N 1
ATOM 1112 C CA . ILE A 1 133 ? -5.627 -3.365 3.456 1.00 98.56 133 ILE A CA 1
ATOM 1113 C C . ILE A 1 133 ? -6.364 -2.257 4.222 1.00 98.56 133 ILE A C 1
ATOM 1115 O O . ILE A 1 133 ? -6.844 -2.469 5.333 1.00 98.56 133 ILE A O 1
ATOM 1119 N N . GLY A 1 134 ? -6.533 -1.079 3.611 1.00 98.12 134 GLY A N 1
ATOM 1120 C CA . GLY A 1 134 ? -7.254 0.027 4.245 1.00 98.12 134 GLY A CA 1
ATOM 1121 C C . GLY A 1 134 ? -8.745 -0.241 4.480 1.00 98.12 134 GLY A C 1
ATOM 1122 O O . GLY A 1 134 ? -9.332 0.352 5.384 1.00 98.12 134 GLY A O 1
ATOM 1123 N N . LEU A 1 135 ? -9.384 -1.101 3.682 1.00 98.50 135 LEU A N 1
ATOM 1124 C CA . LEU A 1 135 ? -10.767 -1.535 3.911 1.00 98.50 135 LEU A CA 1
ATOM 1125 C C . LEU A 1 135 ? -10.866 -2.522 5.072 1.00 98.50 135 LEU A C 1
ATOM 1127 O O . LEU A 1 135 ? -11.769 -2.380 5.894 1.00 98.50 135 LEU A O 1
ATOM 1131 N N . ASP A 1 136 ? -9.946 -3.476 5.166 1.00 98.75 136 ASP A N 1
ATOM 1132 C CA . ASP A 1 136 ? -9.955 -4.485 6.219 1.00 98.75 136 ASP A CA 1
ATOM 1133 C C . ASP A 1 136 ? -9.603 -3.901 7.582 1.00 98.75 136 ASP A C 1
ATOM 1135 O O . ASP A 1 136 ? -10.275 -4.223 8.557 1.00 98.75 136 ASP A O 1
ATOM 1139 N N . LEU A 1 137 ? -8.663 -2.954 7.650 1.00 98.62 137 LEU A N 1
ATOM 1140 C CA . LEU A 1 137 ? -8.418 -2.189 8.878 1.00 98.62 137 LEU A CA 1
ATOM 1141 C C . LEU A 1 137 ? -9.667 -1.410 9.315 1.00 98.62 137 LEU A C 1
ATOM 1143 O O . LEU A 1 137 ? -10.013 -1.385 10.493 1.00 98.62 137 LEU A O 1
ATOM 1147 N N . LYS A 1 138 ? -10.376 -0.792 8.360 1.00 98.19 138 LYS A N 1
ATOM 1148 C CA . LYS A 1 138 ? -11.580 0.004 8.638 1.00 98.19 138 LYS A CA 1
ATOM 1149 C C . LYS A 1 138 ? -12.706 -0.869 9.176 1.00 98.19 138 LYS A C 1
ATOM 1151 O O . LYS A 1 138 ? -13.320 -0.534 10.182 1.00 98.19 138 LYS A O 1
ATOM 1156 N N . ASN A 1 139 ? -12.999 -1.956 8.473 1.00 98.31 139 ASN A N 1
ATOM 1157 C CA . ASN A 1 139 ? -14.085 -2.846 8.847 1.00 98.31 139 ASN A CA 1
ATOM 1158 C C . ASN A 1 139 ? -13.733 -3.620 10.122 1.00 98.31 139 ASN A C 1
ATOM 1160 O O . ASN A 1 139 ? -14.579 -3.735 10.994 1.00 98.31 139 ASN A O 1
ATOM 1164 N N . GLY A 1 140 ? -12.472 -4.022 10.292 1.00 98.06 140 GLY A N 1
ATOM 1165 C CA . GLY A 1 140 ? -11.993 -4.645 11.522 1.00 98.06 140 GLY A CA 1
ATOM 1166 C C . GLY A 1 140 ? -12.176 -3.755 12.754 1.00 98.06 140 GLY A C 1
ATOM 1167 O O . GLY A 1 140 ? -12.631 -4.240 13.781 1.00 98.06 140 GLY A O 1
ATOM 1168 N N . LEU A 1 141 ? -11.925 -2.443 12.646 1.00 97.12 141 LEU A N 1
ATOM 1169 C CA . LEU A 1 141 ? -12.226 -1.491 13.728 1.00 97.12 141 LEU A CA 1
ATOM 1170 C C . LEU A 1 141 ? -13.727 -1.260 13.962 1.00 97.12 141 LEU A C 1
ATOM 1172 O O . LEU A 1 141 ? -14.122 -0.909 15.072 1.00 97.12 141 LEU A O 1
ATOM 1176 N N . LEU A 1 142 ? -14.560 -1.364 12.923 1.00 97.06 142 LEU A N 1
ATOM 1177 C CA . LEU A 1 142 ? -16.016 -1.202 13.033 1.00 97.06 142 LEU A CA 1
ATOM 1178 C C . LEU A 1 142 ? -16.690 -2.420 13.667 1.00 97.06 142 LEU A C 1
ATOM 1180 O O . LEU A 1 142 ? -17.680 -2.273 14.378 1.00 97.06 142 LEU A O 1
ATOM 1184 N N . GLU A 1 143 ? -16.165 -3.602 13.366 1.00 97.75 143 GLU A N 1
ATOM 1185 C CA . GLU A 1 143 ? -16.728 -4.902 13.729 1.00 97.75 143 GLU A CA 1
ATOM 1186 C C . GLU A 1 143 ? -16.070 -5.492 14.989 1.00 97.75 143 GLU A C 1
ATOM 1188 O O . GLU A 1 143 ? -16.470 -6.566 15.424 1.00 97.75 143 GLU A O 1
ATOM 1193 N N . ASP A 1 144 ? -15.079 -4.799 15.569 1.00 96.81 144 ASP A N 1
ATOM 1194 C CA . ASP A 1 144 ? -14.214 -5.302 16.653 1.00 96.81 144 ASP A CA 1
ATOM 1195 C C . ASP A 1 144 ? -13.542 -6.648 16.294 1.00 96.81 144 ASP A C 1
ATOM 1197 O O . ASP A 1 144 ? -13.314 -7.524 17.127 1.00 96.81 144 ASP A O 1
ATOM 1201 N N . ASP A 1 145 ? -13.231 -6.828 15.005 1.00 98.38 145 ASP A N 1
ATOM 1202 C CA . ASP A 1 145 ? -12.633 -8.045 14.459 1.00 98.38 145 ASP A CA 1
ATOM 1203 C C . ASP A 1 145 ? -11.104 -7.927 14.464 1.00 98.38 145 ASP A C 1
ATOM 1205 O O . ASP A 1 145 ? -10.469 -7.421 13.530 1.00 98.38 145 ASP A O 1
ATOM 1209 N N . GLU A 1 146 ? -10.497 -8.384 15.556 1.00 97.88 146 GLU A N 1
ATOM 1210 C CA . GLU A 1 146 ? -9.043 -8.408 15.737 1.00 97.88 146 GLU A CA 1
ATOM 1211 C C . GLU A 1 146 ? -8.322 -9.317 14.728 1.00 97.88 146 GLU A C 1
ATOM 1213 O O . GLU A 1 146 ? -7.200 -9.015 14.313 1.00 97.88 146 GLU A O 1
ATOM 1218 N N . ALA A 1 147 ? -8.953 -10.407 14.280 1.00 98.50 147 ALA A N 1
ATOM 1219 C CA . ALA A 1 147 ? -8.339 -11.329 13.326 1.00 98.50 147 ALA A CA 1
ATOM 1220 C C . ALA A 1 147 ? -8.214 -10.688 11.938 1.00 98.50 147 ALA A C 1
ATOM 1222 O O . ALA A 1 147 ? -7.173 -10.805 11.278 1.00 98.50 147 ALA A O 1
ATOM 1223 N N . ARG A 1 148 ? -9.248 -9.956 11.514 1.00 98.50 148 ARG A N 1
ATOM 1224 C CA . ARG A 1 148 ? -9.236 -9.161 10.283 1.00 98.50 148 ARG A CA 1
ATOM 1225 C C . ARG A 1 148 ? -8.203 -8.044 10.341 1.00 98.50 148 ARG A C 1
ATOM 1227 O O . ARG A 1 148 ? -7.440 -7.868 9.391 1.00 98.50 148 ARG A O 1
ATOM 1234 N N . GLN A 1 149 ? -8.133 -7.334 11.467 1.00 98.50 149 GLN A N 1
ATOM 1235 C CA . GLN A 1 149 ? -7.122 -6.301 11.696 1.00 98.50 149 GLN A CA 1
ATOM 1236 C C . GLN A 1 149 ? -5.699 -6.867 11.582 1.00 98.50 149 GLN A C 1
ATOM 1238 O O . GLN A 1 149 ? -4.877 -6.316 10.849 1.00 98.50 149 GLN A O 1
ATOM 1243 N N . GLN A 1 150 ? -5.412 -7.989 12.250 1.00 98.69 150 GLN A N 1
ATOM 1244 C CA . GLN A 1 150 ? -4.091 -8.616 12.192 1.00 98.69 150 GLN A CA 1
ATOM 1245 C C . GLN A 1 150 ? -3.754 -9.097 10.778 1.00 98.69 150 GLN A C 1
ATOM 1247 O O . GLN A 1 150 ? -2.652 -8.852 10.293 1.00 98.69 150 GLN A O 1
ATOM 1252 N N . SER A 1 151 ? -4.707 -9.725 10.087 1.00 98.62 151 SER A N 1
ATOM 1253 C CA . SER A 1 151 ? -4.507 -10.203 8.713 1.00 98.62 151 SER A CA 1
ATOM 1254 C C . SER A 1 151 ? -4.158 -9.060 7.755 1.00 98.62 151 SER A C 1
ATOM 1256 O O . SER A 1 151 ? -3.260 -9.201 6.924 1.00 98.62 151 SER A O 1
ATOM 1258 N N . ALA A 1 152 ? -4.806 -7.900 7.906 1.00 98.62 152 ALA A N 1
ATOM 1259 C CA . ALA A 1 152 ? -4.503 -6.710 7.115 1.00 98.62 152 ALA A CA 1
ATOM 1260 C C . ALA A 1 152 ? -3.097 -6.151 7.401 1.00 98.62 152 ALA A C 1
ATOM 1262 O O . ALA A 1 152 ? -2.401 -5.731 6.475 1.00 98.62 152 ALA A O 1
ATOM 1263 N N . LEU A 1 153 ? -2.653 -6.170 8.663 1.00 98.75 153 LEU A N 1
ATOM 1264 C CA . LEU A 1 153 ? -1.302 -5.743 9.045 1.00 98.75 153 LEU A CA 1
ATOM 1265 C C . LEU A 1 153 ? -0.219 -6.690 8.509 1.00 98.75 153 LEU A C 1
ATOM 1267 O O . LEU A 1 153 ? 0.811 -6.219 8.028 1.00 98.75 153 LEU A O 1
ATOM 1271 N N . GLU A 1 154 ? -0.452 -8.003 8.532 1.00 98.69 154 GLU A N 1
ATOM 1272 C CA . GLU A 1 154 ? 0.477 -8.976 7.941 1.00 98.69 154 GLU A CA 1
ATOM 1273 C C . GLU A 1 154 ? 0.551 -8.836 6.416 1.00 98.69 154 GLU A C 1
ATOM 1275 O O . GLU A 1 154 ? 1.642 -8.868 5.844 1.00 98.69 154 GLU A O 1
ATOM 1280 N N . ALA A 1 155 ? -0.587 -8.608 5.750 1.00 98.38 155 ALA A N 1
ATOM 1281 C CA . ALA A 1 155 ? -0.613 -8.312 4.319 1.00 98.38 155 ALA A CA 1
ATOM 1282 C C . ALA A 1 155 ? 0.192 -7.041 3.998 1.00 98.38 155 ALA A C 1
ATOM 1284 O O . ALA A 1 155 ? 1.042 -7.057 3.108 1.00 98.38 155 ALA A O 1
ATOM 1285 N N . ALA A 1 156 ? 0.002 -5.970 4.775 1.00 98.50 156 ALA A N 1
ATOM 1286 C CA . ALA A 1 156 ? 0.774 -4.740 4.633 1.00 98.50 156 ALA A CA 1
ATOM 1287 C C . ALA A 1 156 ? 2.281 -4.967 4.816 1.00 98.50 156 ALA A C 1
ATOM 1289 O O . ALA A 1 156 ? 3.088 -4.486 4.017 1.00 98.50 156 ALA A O 1
ATOM 1290 N N . LYS A 1 157 ? 2.674 -5.728 5.840 1.00 98.56 157 LYS A N 1
ATOM 1291 C CA . LYS 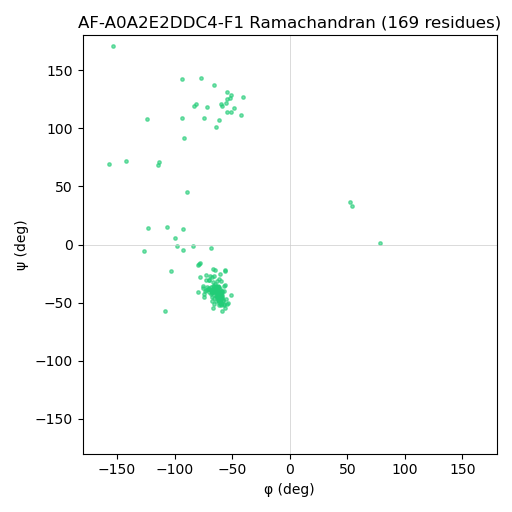A 1 157 ? 4.078 -6.055 6.097 1.00 98.56 157 LYS A CA 1
ATOM 1292 C C . LYS A 1 157 ? 4.695 -6.834 4.935 1.00 98.56 157 LYS A C 1
ATOM 1294 O O . LYS A 1 157 ? 5.756 -6.449 4.450 1.00 98.56 157 LYS A O 1
ATOM 1299 N N . LYS A 1 158 ? 4.012 -7.873 4.450 1.00 98.38 158 LYS A N 1
ATOM 1300 C CA . LYS A 1 158 ? 4.462 -8.684 3.313 1.00 98.38 158 LYS A CA 1
ATOM 1301 C C . LYS A 1 158 ? 4.646 -7.841 2.050 1.00 98.38 158 LYS A C 1
ATOM 1303 O O . LYS A 1 158 ? 5.672 -7.952 1.381 1.00 98.38 158 LYS A O 1
ATOM 1308 N N . ASP A 1 159 ? 3.681 -6.982 1.739 1.00 98.38 159 ASP A N 1
ATOM 1309 C CA . ASP A 1 159 ? 3.759 -6.111 0.567 1.00 98.38 159 ASP A CA 1
ATOM 1310 C C . ASP A 1 159 ? 4.902 -5.087 0.695 1.00 98.38 159 ASP A C 1
ATOM 1312 O O . ASP A 1 159 ? 5.615 -4.824 -0.277 1.00 98.38 159 ASP A O 1
ATOM 1316 N N . ARG A 1 160 ? 5.146 -4.561 1.905 1.00 98.38 160 ARG A N 1
ATOM 1317 C CA . ARG A 1 160 ? 6.292 -3.682 2.192 1.00 98.38 160 ARG A CA 1
ATOM 1318 C C . ARG A 1 160 ? 7.624 -4.393 1.978 1.00 98.38 160 ARG A C 1
ATOM 1320 O O . ARG A 1 160 ? 8.520 -3.838 1.345 1.00 98.38 160 ARG A O 1
ATOM 1327 N N . GLU A 1 161 ? 7.765 -5.603 2.511 1.00 98.25 161 GLU A N 1
ATOM 1328 C CA . GLU A 1 161 ? 8.970 -6.423 2.356 1.00 98.25 161 GLU A CA 1
ATOM 1329 C C . GLU A 1 161 ? 9.236 -6.732 0.881 1.00 98.25 161 GLU A C 1
ATOM 1331 O O . GLU A 1 161 ? 10.365 -6.575 0.411 1.00 98.25 161 GLU A O 1
ATOM 1336 N N . LEU A 1 162 ? 8.192 -7.074 0.121 1.00 97.81 162 LEU A N 1
ATOM 1337 C CA . LEU A 1 162 ? 8.302 -7.288 -1.317 1.00 97.81 162 LEU A CA 1
ATOM 1338 C C . LEU A 1 162 ? 8.744 -6.007 -2.043 1.00 97.81 162 LEU A C 1
ATOM 1340 O O . LEU A 1 162 ? 9.700 -6.062 -2.818 1.00 97.81 162 LEU A O 1
ATOM 1344 N N . ALA A 1 163 ? 8.136 -4.853 -1.754 1.00 97.69 163 ALA A N 1
ATOM 1345 C CA . ALA A 1 163 ? 8.520 -3.576 -2.361 1.00 97.69 163 ALA A CA 1
ATOM 1346 C C . ALA A 1 163 ? 9.994 -3.214 -2.093 1.00 97.69 163 ALA A C 1
ATOM 1348 O O . ALA A 1 163 ? 10.719 -2.818 -3.008 1.00 97.69 163 ALA A O 1
ATOM 1349 N N . LEU A 1 164 ? 10.462 -3.409 -0.857 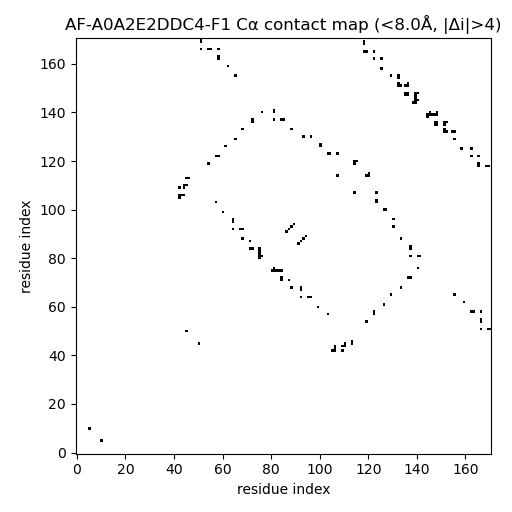1.00 97.69 164 LEU A N 1
ATOM 1350 C CA . LEU A 1 164 ? 11.862 -3.194 -0.481 1.00 97.69 164 LEU A CA 1
ATOM 1351 C C . LEU A 1 164 ? 12.808 -4.192 -1.162 1.00 97.69 164 LEU A C 1
ATOM 1353 O O . LEU A 1 164 ? 13.894 -3.804 -1.592 1.00 97.69 164 LEU A O 1
ATOM 1357 N N . SER A 1 165 ? 12.409 -5.459 -1.300 1.00 97.50 165 SER A N 1
ATOM 1358 C CA . SER A 1 165 ? 13.222 -6.469 -1.989 1.00 97.50 165 SER A CA 1
ATOM 1359 C C . SER A 1 165 ? 13.403 -6.144 -3.477 1.00 97.50 165 SER A C 1
ATOM 1361 O O . SER A 1 165 ? 14.516 -6.222 -3.992 1.00 97.50 165 SER A O 1
ATOM 1363 N N . ILE A 1 166 ? 12.345 -5.673 -4.147 1.00 95.94 166 ILE A N 1
ATOM 1364 C CA . ILE A 1 166 ? 12.391 -5.217 -5.543 1.00 95.94 166 ILE A CA 1
ATOM 1365 C C . ILE A 1 166 ? 13.340 -4.024 -5.674 1.00 95.94 166 ILE A C 1
ATOM 1367 O O . ILE A 1 166 ? 14.165 -3.976 -6.585 1.00 95.94 166 ILE A O 1
ATOM 1371 N N . GLN A 1 167 ? 13.272 -3.082 -4.728 1.00 93.81 167 GLN A N 1
ATOM 1372 C CA . GLN A 1 167 ? 14.184 -1.943 -4.688 1.00 93.81 167 GLN A CA 1
ATOM 1373 C C . GLN A 1 167 ? 15.653 -2.375 -4.594 1.00 93.81 167 GLN A C 1
ATOM 1375 O O . GLN A 1 167 ? 16.518 -1.765 -5.217 1.00 93.81 167 GLN A O 1
ATOM 1380 N N . GLN A 1 168 ? 15.947 -3.409 -3.802 1.00 93.31 168 GLN A N 1
ATOM 1381 C CA . GLN A 1 168 ? 17.302 -3.933 -3.629 1.00 93.31 168 GLN A CA 1
ATOM 1382 C C . GLN A 1 168 ? 17.806 -4.677 -4.868 1.00 93.31 168 GLN A C 1
ATOM 1384 O O . GLN A 1 168 ? 18.978 -4.547 -5.196 1.00 93.31 168 GLN A O 1
ATOM 1389 N N . GLN A 1 169 ? 16.940 -5.410 -5.572 1.00 91.25 169 GLN A N 1
ATOM 1390 C CA . GLN A 1 169 ? 17.297 -6.144 -6.795 1.00 91.25 169 GLN A CA 1
ATOM 1391 C C . GLN A 1 169 ? 17.670 -5.234 -7.975 1.00 91.25 169 GLN A C 1
ATOM 1393 O O . GLN A 1 169 ? 18.318 -5.687 -8.914 1.00 91.25 169 GLN A O 1
ATOM 1398 N N . LEU A 1 170 ? 17.240 -3.971 -7.941 1.00 84.44 170 LEU A N 1
ATOM 1399 C CA . LEU A 1 170 ? 17.489 -2.978 -8.990 1.00 84.44 170 LEU A CA 1
ATOM 1400 C C . LEU A 1 170 ? 18.645 -2.018 -8.655 1.00 84.44 170 LEU A C 1
ATOM 1402 O O . LEU A 1 170 ? 18.860 -1.051 -9.389 1.00 84.44 170 LEU A O 1
ATOM 1406 N N . LYS A 1 171 ? 19.363 -2.247 -7.549 1.00 75.75 171 LYS A N 1
ATOM 1407 C CA . LYS A 1 171 ? 20.619 -1.556 -7.222 1.00 75.75 171 LYS A CA 1
ATOM 1408 C C . LYS A 1 171 ? 21.805 -2.303 -7.812 1.00 75.75 171 LYS A C 1
ATOM 1410 O O . LYS A 1 171 ? 22.702 -1.598 -8.321 1.00 75.75 171 LYS A O 1
#

Sequence (171 aa):
MRIHLTSPQRILKMSLLMLFTLLLMSCDDTNAPSPQTPKQHQLTELSHKNINPYTNEMVSNYIKIQDQLIQHYQQAKQNKNTFEFIQYRNHTWTPEYISLKNKYSRDFKHNEPFLNGQPSAPLFTIYENLIYIGLDLKNGLLEDDEARQQSALEAAKKDRELALSIQQQLK

Foldseek 3Di:
DDDDDDDVVVVVVVVVVVVVVVVVPPPDVVPDPDPPPPPPPDADDDDPVCPLVVLVVLLVLLVVLLCVLVVQLVVCVVVVNLVSSVCCVPPPNVVSLVVSLVNVVRNCVVCVVVCVVQLSVCSNVLSVCSNVLSVLSSVCSVVVPVVSPVVSVVSSVVSSVSSVVSSVVSD

Secondary structure (DSSP, 8-state):
-------HHHHHHHHHHHHHHHHTS----TT---------PPPPPP-TTTHHHHHHHHHHHHHHHHHHHHHHHHHHHHTT-HHHHHHIIIIIIHHHHHHHHHHHHHHHHHTHHHHTT-TTTHHHHHHHHHHHHHHHHHHHHHHT-HHHHHHHHHHHHHHHHHHHHHHHHT-

pLDDT: mean 86.79, std 17.61, range [34.56, 98.81]

Nearest PDB structures (foldseek):
  6s37-assembly1_A  TM=7.260E-01  e=1.090E+00  Pseudomonas putida KT2440
  3lg7-assembly1_C  TM=4.758E-01  e=3.256E+00  synthetic construct
  6pyu-assembly1_B  TM=3.764E-01  e=3.780E+00  Homo sapiens
  8tgd-assembly1_B  TM=3.796E-01  e=4.176E+00  Homo sapiens

Solvent-accessible surface area (backbone atoms only — not comparable to full-atom values): 9915 Å² total; per-residue (Å²): 141,82,83,81,82,74,56,68,69,58,52,53,52,51,53,52,52,54,56,54,57,64,68,69,74,77,78,80,69,90,74,62,74,73,80,71,74,71,78,75,74,78,77,64,88,73,44,94,89,46,45,51,66,52,47,48,53,52,42,52,53,49,52,53,57,49,49,54,52,52,51,45,46,52,52,18,61,77,68,72,32,54,66,60,32,50,51,42,45,62,70,54,46,43,58,56,48,50,53,52,45,54,52,51,55,51,32,45,67,75,32,42,84,71,37,62,92,39,79,64,50,61,54,60,56,50,56,65,49,50,61,54,36,58,47,34,42,50,50,14,59,73,68,71,32,62,67,47,33,50,52,25,51,52,51,50,49,53,46,50,52,50,41,52,48,41,50,59,76,60,108

Radius of gyration: 26.45 Å; Cα contacts (8 Å, |Δi|>4): 98; chains: 1; bounding box: 90×52×44 Å